Protein AF-A0A432HAZ4-F1 (afdb_monomer_lite)

Radius of gyration: 17.74 Å; chains: 1; bounding box: 42×26×63 Å

Foldseek 3Di:
DDPVVPPVVVPPFAWDWFWKWWFFQDPVRDTFIKIFTWGQDDPPDPGTDDPQDVLFDDDQWGWIQTPVRDIDIDRSVGTQKIKGPDFAPDDDPWWKWFAFDPGDTDIWAQRDDDPPVQRDPVSQLPPSGQWGWTGDPRITMTGRSVGTPDMDTDDD

Sequence (156 aa):
MNPDKDVLTLLKITKIEKKVEILLKSSNMNLEKATLFVSEYSPFHSGPETVEELLNQGPSFIPVKFSDGVFRILNKKQLIFVKELEPIEKQTDRLIQFHFDGNLPLQAAIFEPLPEHYGRTIDFLNSGRTFLPVLYGTYRIYINKNNVVKVEELSS

pLDDT: mean 83.96, std 16.44, range [35.22, 97.56]

Secondary structure (DSSP, 8-state):
--GGGSSTTTT---EEEEEEEEEESSTT--EEEEEEEEESS-SSSSSSPPHHHHHHSS-SEEEEEETTS-EEEEEGGGEEEEEEEEE-------EEEEEETTS-EEEEEESS---TTS-SHHHHHTSS-SEEEEEETTEEEEEEGGGEEEEEE---

Structure (mmCIF, N/CA/C/O backbone):
data_AF-A0A432HAZ4-F1
#
_entry.id   AF-A0A432HAZ4-F1
#
loop_
_atom_site.group_PDB
_atom_site.id
_atom_site.type_symbol
_atom_site.label_atom_id
_atom_site.label_alt_id
_atom_site.label_comp_id
_atom_site.label_asym_id
_atom_site.label_entity_id
_atom_site.label_seq_id
_atom_site.pdbx_PDB_ins_code
_atom_site.Cartn_x
_atom_site.Cartn_y
_atom_site.Cartn_z
_atom_site.occupancy
_atom_site.B_iso_or_equiv
_atom_site.auth_seq_id
_atom_site.auth_comp_id
_atom_site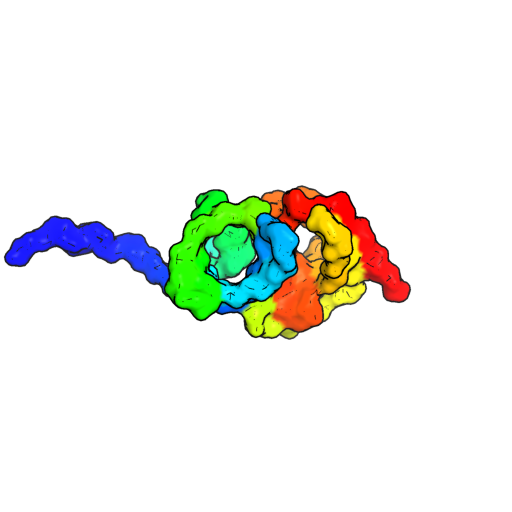.auth_asym_id
_atom_site.auth_atom_id
_atom_site.pdbx_PDB_model_num
ATOM 1 N N . MET A 1 1 ? -17.607 1.798 44.133 1.00 41.22 1 MET A N 1
ATOM 2 C CA . MET A 1 1 ? -16.527 1.628 43.137 1.00 41.22 1 MET A CA 1
ATOM 3 C C . MET A 1 1 ? -16.482 0.159 42.772 1.00 41.22 1 MET A C 1
ATOM 5 O O . MET A 1 1 ? -16.366 -0.647 43.681 1.00 41.22 1 MET A O 1
ATOM 9 N N . ASN A 1 2 ? -16.698 -0.187 41.501 1.00 36.22 2 ASN A N 1
ATOM 10 C CA . ASN A 1 2 ? -16.642 -1.574 41.040 1.00 36.22 2 ASN A CA 1
ATOM 11 C C . ASN A 1 2 ? -15.233 -1.829 40.467 1.00 36.22 2 ASN A C 1
ATOM 13 O O . ASN A 1 2 ? -14.932 -1.243 39.426 1.00 36.22 2 ASN A O 1
ATOM 17 N N . PRO A 1 3 ? -14.379 -2.623 41.138 1.00 44.81 3 PRO A N 1
ATOM 18 C CA . PRO A 1 3 ? -12.979 -2.821 40.753 1.00 44.81 3 PRO A CA 1
ATOM 19 C C . PRO A 1 3 ? -12.798 -3.609 39.441 1.00 44.81 3 PRO A C 1
ATOM 21 O O . PRO A 1 3 ? -11.706 -3.613 38.884 1.00 44.81 3 PRO A O 1
ATOM 24 N N . ASP A 1 4 ? -13.864 -4.203 38.893 1.00 44.22 4 ASP A N 1
ATOM 25 C CA . ASP A 1 4 ? -13.789 -5.030 37.679 1.00 44.22 4 ASP A CA 1
ATOM 26 C C . ASP A 1 4 ? -13.930 -4.249 36.361 1.00 44.22 4 ASP A C 1
ATOM 28 O O . ASP A 1 4 ? -13.749 -4.811 35.280 1.00 44.22 4 ASP A O 1
ATOM 32 N N . LYS A 1 5 ? -14.227 -2.942 36.406 1.00 36.56 5 LYS A N 1
ATOM 33 C CA . LYS A 1 5 ? -14.282 -2.111 35.187 1.00 36.56 5 LYS A CA 1
ATOM 34 C C . LYS A 1 5 ? -12.913 -1.618 34.705 1.00 36.56 5 LYS A C 1
ATOM 36 O O . LYS A 1 5 ? -12.821 -1.220 33.548 1.00 36.56 5 LYS A O 1
ATOM 41 N N . ASP A 1 6 ? -11.874 -1.701 35.536 1.00 41.09 6 ASP A N 1
ATOM 42 C CA . ASP A 1 6 ? -10.555 -1.123 35.240 1.00 41.09 6 ASP A CA 1
ATOM 43 C C . ASP A 1 6 ? -9.546 -2.115 34.634 1.00 41.09 6 ASP A C 1
ATOM 45 O O . ASP A 1 6 ? -8.528 -1.694 34.088 1.00 41.09 6 ASP A O 1
ATOM 49 N N . VAL A 1 7 ? -9.830 -3.424 34.635 1.00 37.88 7 VAL A N 1
ATOM 50 C CA . VAL A 1 7 ? -8.917 -4.435 34.058 1.00 37.88 7 VAL A CA 1
ATOM 51 C C . VAL A 1 7 ? -9.072 -4.556 32.533 1.00 37.88 7 VAL A C 1
ATOM 53 O O . VAL A 1 7 ? -8.109 -4.846 31.826 1.00 37.88 7 VAL A O 1
ATOM 56 N N . LEU A 1 8 ? -10.257 -4.260 31.985 1.00 35.22 8 LEU A N 1
ATOM 57 C CA . LEU A 1 8 ? -10.538 -4.370 30.542 1.00 35.22 8 LEU A CA 1
ATOM 58 C C . LEU A 1 8 ? -10.051 -3.162 29.716 1.00 35.22 8 LEU A C 1
ATOM 60 O O . LEU A 1 8 ? -10.036 -3.218 28.487 1.00 35.22 8 LEU A O 1
ATOM 64 N N . THR A 1 9 ? -9.624 -2.079 30.367 1.00 43.97 9 THR A N 1
ATOM 65 C CA . THR A 1 9 ? -9.091 -0.855 29.739 1.00 43.97 9 THR A CA 1
ATOM 66 C C . THR A 1 9 ? -7.570 -0.876 29.547 1.00 43.97 9 THR A C 1
ATOM 68 O O . THR A 1 9 ? -7.043 -0.054 28.801 1.00 43.97 9 THR A O 1
ATOM 71 N N . LEU A 1 10 ? -6.864 -1.825 30.170 1.00 37.06 10 LEU A N 1
ATOM 72 C CA . LEU A 1 10 ? -5.398 -1.849 30.295 1.00 37.06 10 LEU A CA 1
ATOM 73 C C . LEU A 1 10 ? -4.624 -2.307 29.044 1.00 37.06 10 LEU A C 1
ATOM 75 O O . LEU A 1 10 ? -3.400 -2.248 29.040 1.00 37.06 10 LEU A O 1
ATOM 79 N N . LEU A 1 11 ? -5.305 -2.718 27.970 1.00 44.16 11 LEU A N 1
ATOM 80 C CA . LEU A 1 11 ? -4.668 -3.112 26.701 1.00 44.16 11 LEU A CA 1
ATOM 81 C C . LEU A 1 11 ? -5.263 -2.399 25.481 1.00 44.16 11 LEU A C 1
ATOM 83 O O . LEU A 1 11 ? -5.155 -2.898 24.361 1.00 44.16 11 LEU A O 1
ATOM 87 N N . LYS A 1 12 ? -5.924 -1.248 25.663 1.00 55.81 12 LYS A N 1
ATOM 88 C CA . LYS A 1 12 ? -6.475 -0.474 24.544 1.00 55.81 12 LYS A CA 1
ATOM 89 C C . LYS A 1 12 ? -5.312 0.121 23.743 1.0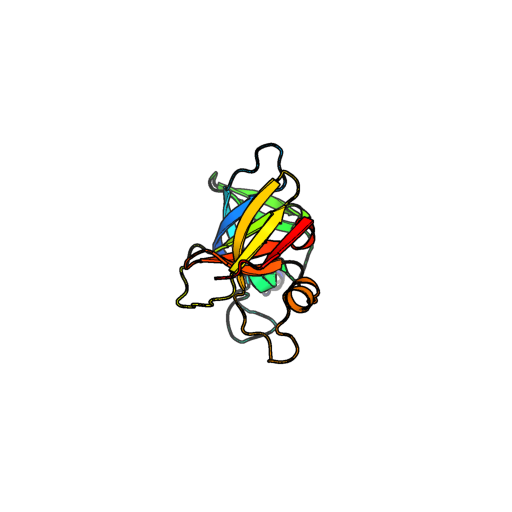0 55.81 12 LYS A C 1
ATOM 91 O O . LYS A 1 12 ? -4.901 1.243 24.002 1.00 55.81 12 LYS A O 1
ATOM 96 N N . ILE A 1 13 ? -4.757 -0.666 22.817 1.00 61.97 13 ILE A N 1
ATOM 97 C CA . ILE A 1 13 ? -3.662 -0.259 21.931 1.00 61.97 13 ILE A CA 1
ATOM 98 C C . ILE A 1 13 ? -4.112 1.018 21.231 1.00 61.97 13 ILE A C 1
ATOM 100 O O . ILE A 1 13 ? -5.042 0.991 20.417 1.00 61.97 13 ILE A O 1
ATOM 104 N N . THR A 1 14 ? -3.484 2.136 21.585 1.00 75.88 14 THR A N 1
ATOM 105 C CA . THR A 1 14 ? -3.737 3.417 20.943 1.00 75.88 14 THR A CA 1
ATOM 106 C C . THR A 1 14 ? -3.400 3.287 19.461 1.00 75.88 14 THR A C 1
ATOM 108 O O . THR A 1 14 ? -2.419 2.642 19.073 1.00 75.88 14 THR A O 1
ATOM 111 N N . LYS A 1 15 ? -4.272 3.839 18.618 1.00 85.69 15 LYS A N 1
ATOM 112 C CA . LYS A 1 15 ? -4.141 3.774 17.165 1.00 85.69 15 LYS A CA 1
ATOM 113 C C . LYS A 1 15 ? -3.790 5.145 16.615 1.00 85.69 15 LYS A C 1
ATOM 115 O O . LYS A 1 15 ? -4.419 6.134 16.981 1.00 85.69 15 LYS A O 1
ATOM 120 N N . ILE A 1 16 ? -2.836 5.174 15.693 1.00 92.50 16 ILE A N 1
ATOM 121 C CA . ILE A 1 16 ? -2.477 6.350 14.909 1.00 92.50 16 ILE A CA 1
ATOM 122 C C . ILE A 1 16 ? -3.253 6.315 13.595 1.00 92.50 16 ILE A C 1
ATOM 124 O O . ILE A 1 16 ? -3.298 5.298 12.899 1.00 92.50 16 ILE A O 1
ATOM 128 N N . GLU A 1 17 ? -3.853 7.447 13.245 1.00 94.31 17 GLU A N 1
ATOM 129 C CA . GLU A 1 17 ? -4.519 7.637 11.961 1.00 94.31 17 GLU A CA 1
ATOM 130 C C . GLU A 1 17 ? -3.497 7.921 10.852 1.00 94.31 17 GLU A C 1
ATOM 132 O O . GLU A 1 17 ? -2.732 8.884 10.918 1.00 94.31 17 GLU A O 1
ATOM 137 N N . LYS A 1 18 ? -3.514 7.106 9.795 1.00 96.19 18 LYS A N 1
ATOM 138 C CA . LYS A 1 18 ? -2.708 7.296 8.584 1.00 96.19 18 LYS A CA 1
ATOM 139 C C . LYS A 1 18 ? -3.616 7.572 7.395 1.00 96.19 18 LYS A C 1
ATOM 141 O O . LYS A 1 18 ? -4.356 6.695 6.952 1.00 96.19 18 LYS A O 1
ATOM 146 N N . LYS A 1 19 ? -3.571 8.807 6.889 1.00 96.75 19 LYS A N 1
ATOM 147 C CA . LYS A 1 19 ? -4.321 9.218 5.696 1.00 96.75 19 LYS A CA 1
ATOM 148 C C . LYS A 1 19 ? -3.644 8.664 4.446 1.00 96.75 19 LYS A C 1
ATOM 150 O O . LYS A 1 19 ? -2.444 8.851 4.258 1.00 96.75 19 LYS A O 1
ATOM 155 N N . VAL A 1 20 ? -4.429 8.015 3.600 1.00 97.56 20 VAL A N 1
ATOM 156 C CA . VAL A 1 20 ? -3.975 7.324 2.393 1.00 97.56 20 VAL A CA 1
ATOM 157 C C . VAL A 1 20 ? -4.972 7.512 1.251 1.00 97.56 20 VAL A C 1
ATOM 159 O O . VAL A 1 20 ? -6.134 7.872 1.453 1.00 97.56 20 VAL A O 1
ATOM 162 N N . GLU A 1 21 ? -4.516 7.219 0.044 1.00 97.06 21 GLU A N 1
ATOM 163 C CA . GLU A 1 21 ? -5.367 6.942 -1.111 1.00 97.06 21 GLU A CA 1
ATOM 164 C C . GLU A 1 21 ? -5.344 5.435 -1.384 1.00 97.06 21 GLU A C 1
ATOM 166 O O . GLU A 1 21 ? -4.277 4.825 -1.396 1.00 97.06 21 GLU A O 1
ATOM 171 N N . ILE A 1 22 ? -6.503 4.813 -1.585 1.00 95.56 22 ILE A N 1
ATOM 172 C CA . ILE A 1 22 ? -6.613 3.377 -1.867 1.00 95.56 22 ILE A CA 1
ATOM 173 C C . ILE A 1 22 ? -7.322 3.144 -3.192 1.00 95.56 22 ILE A C 1
ATOM 175 O O . ILE A 1 22 ? -8.299 3.820 -3.507 1.00 95.56 22 ILE A O 1
ATOM 179 N N . LEU A 1 23 ? -6.847 2.163 -3.954 1.00 93.75 23 LEU A N 1
ATOM 180 C CA . LEU A 1 23 ? -7.548 1.661 -5.129 1.00 93.75 23 LEU A CA 1
ATOM 181 C C . LEU A 1 23 ? -8.102 0.273 -4.817 1.00 93.75 23 LEU A C 1
ATOM 183 O O . LEU A 1 23 ? -7.351 -0.630 -4.437 1.00 93.75 23 LEU A O 1
ATOM 187 N N . LEU A 1 24 ? -9.412 0.104 -4.984 1.00 92.00 24 LEU A N 1
ATOM 188 C CA . LEU A 1 24 ? -10.107 -1.159 -4.754 1.00 92.00 24 LEU A CA 1
ATOM 189 C C . LEU A 1 24 ? -10.367 -1.910 -6.059 1.00 92.00 24 LEU A C 1
ATOM 191 O O . LEU A 1 24 ? -10.596 -1.312 -7.109 1.00 92.00 24 LEU A O 1
ATOM 195 N N . LYS A 1 25 ? -10.406 -3.241 -5.966 1.00 88.62 25 LYS A N 1
ATOM 196 C CA . LYS A 1 25 ? -10.958 -4.117 -6.997 1.00 88.62 25 LYS A CA 1
ATOM 197 C C . LYS A 1 25 ? -12.484 -3.973 -6.990 1.00 88.62 25 LYS A C 1
ATOM 199 O O . LYS A 1 25 ? -13.200 -4.739 -6.352 1.00 88.62 25 LYS A O 1
ATOM 204 N N . SER A 1 26 ? -12.975 -2.940 -7.661 1.00 81.75 26 SER A N 1
ATOM 205 C CA . SER A 1 26 ? -14.395 -2.645 -7.862 1.00 81.75 26 SER A CA 1
ATOM 206 C C . SER A 1 26 ? -14.684 -2.452 -9.350 1.00 81.75 26 SER A C 1
ATOM 208 O O . SER A 1 26 ? -13.774 -2.284 -10.159 1.00 81.75 26 SER A O 1
ATOM 210 N N . SER A 1 27 ? -15.963 -2.426 -9.723 1.00 62.97 27 SER A N 1
ATOM 211 C CA . SER A 1 27 ? -16.386 -2.204 -11.111 1.00 62.97 27 SER A CA 1
ATOM 212 C C . SER A 1 27 ? -15.997 -0.833 -11.677 1.00 62.97 27 SER A C 1
ATOM 214 O O . SER A 1 27 ? -15.994 -0.669 -12.891 1.00 62.97 27 SER A O 1
ATOM 216 N N . ASN A 1 28 ? -15.706 0.154 -10.822 1.00 74.12 28 ASN A N 1
ATOM 217 C CA . ASN A 1 28 ? -15.391 1.524 -11.230 1.00 74.12 28 ASN A CA 1
ATOM 218 C C . ASN A 1 28 ? -13.915 1.912 -11.054 1.00 74.12 28 ASN A C 1
ATOM 220 O O . ASN A 1 28 ? -13.554 2.989 -11.512 1.00 74.12 28 ASN A O 1
ATOM 224 N N . MET A 1 29 ? -13.085 1.074 -10.413 1.00 77.50 29 MET A N 1
ATOM 225 C CA . MET A 1 29 ? -11.644 1.305 -10.208 1.00 77.50 29 MET A CA 1
ATOM 226 C C . MET A 1 29 ? -11.290 2.750 -9.812 1.00 77.50 29 MET A C 1
ATOM 228 O O . MET A 1 29 ? -10.358 3.357 -10.342 1.00 77.50 29 MET A O 1
ATOM 232 N N . ASN A 1 30 ? -12.044 3.313 -8.869 1.00 84.44 30 ASN A N 1
ATOM 233 C CA . ASN A 1 30 ? -11.824 4.678 -8.411 1.00 84.44 30 ASN A CA 1
ATOM 234 C C . ASN A 1 30 ? -10.818 4.733 -7.262 1.00 84.44 30 ASN A C 1
ATOM 236 O O . ASN A 1 30 ? -10.810 3.879 -6.374 1.00 84.44 30 ASN A O 1
ATOM 240 N N . LEU A 1 31 ? -9.998 5.785 -7.267 1.00 90.75 31 LEU A N 1
ATOM 241 C CA . LEU A 1 31 ? -9.122 6.110 -6.151 1.00 90.75 31 LEU A CA 1
ATOM 242 C C . LEU A 1 31 ? -9.945 6.751 -5.029 1.00 90.75 31 LEU A C 1
ATOM 244 O O . LEU A 1 31 ? -10.576 7.790 -5.226 1.00 90.75 31 LEU A O 1
ATOM 248 N N . GLU A 1 32 ? -9.924 6.146 -3.847 1.00 93.56 32 GLU A N 1
ATOM 249 C CA . GLU A 1 32 ? -10.682 6.604 -2.685 1.00 93.56 32 GLU A CA 1
ATOM 250 C C . GLU A 1 32 ? -9.746 7.132 -1.596 1.00 93.56 32 GLU A C 1
ATOM 252 O O . GLU A 1 32 ? -8.733 6.516 -1.263 1.00 93.56 32 GLU A O 1
ATOM 257 N N . LYS A 1 33 ? -10.099 8.273 -0.997 1.00 96.38 33 LYS A N 1
ATOM 258 C CA . LYS A 1 33 ? -9.405 8.784 0.190 1.00 96.38 33 LYS A CA 1
ATOM 259 C C . LYS A 1 33 ? -9.874 8.018 1.420 1.00 96.38 33 LYS A C 1
ATOM 261 O O . LYS A 1 33 ? -11.078 7.888 1.654 1.00 96.38 33 LYS A O 1
ATOM 266 N N . ALA A 1 34 ? -8.922 7.569 2.225 1.00 96.50 34 ALA A N 1
ATOM 267 C CA . ALA A 1 34 ? -9.192 6.760 3.399 1.00 96.50 34 ALA A CA 1
ATOM 268 C C . ALA A 1 34 ? -8.213 7.052 4.543 1.00 96.50 34 ALA A C 1
ATOM 270 O O . ALA A 1 34 ? -7.133 7.609 4.351 1.00 96.50 34 ALA A O 1
ATOM 271 N N . THR A 1 35 ? -8.595 6.631 5.743 1.00 97.12 35 THR A N 1
ATOM 272 C CA . THR A 1 35 ? -7.741 6.601 6.926 1.00 97.12 35 THR A CA 1
ATOM 273 C C . THR A 1 35 ? -7.588 5.158 7.393 1.00 97.12 35 THR A C 1
ATOM 275 O O . THR A 1 35 ? -8.582 4.468 7.648 1.00 97.12 35 THR A O 1
ATOM 278 N N . LEU A 1 36 ? -6.335 4.718 7.506 1.00 96.12 36 LEU A N 1
ATOM 279 C CA . LEU A 1 36 ? -5.931 3.465 8.138 1.00 96.12 36 LEU A CA 1
ATOM 280 C C . LEU A 1 36 ? -5.555 3.713 9.602 1.00 96.12 36 LEU A C 1
ATOM 282 O O . LEU A 1 36 ? -5.172 4.821 9.973 1.00 96.12 36 LEU A O 1
ATOM 286 N N . PHE A 1 37 ? -5.646 2.669 10.422 1.00 93.94 37 PHE A N 1
ATOM 287 C CA . PHE A 1 37 ? -5.398 2.738 11.861 1.00 93.94 37 PHE A CA 1
ATOM 288 C C . PHE A 1 37 ? -4.248 1.805 12.234 1.00 93.94 37 PHE A C 1
ATOM 290 O O . PHE A 1 37 ? -4.447 0.596 12.381 1.00 93.94 37 PHE A O 1
ATOM 297 N N . VAL A 1 38 ? -3.055 2.371 12.395 1.00 92.94 38 VAL A N 1
ATOM 298 C CA . VAL A 1 38 ? -1.842 1.626 12.766 1.00 92.94 38 VAL A CA 1
ATOM 299 C C . VAL A 1 38 ? -1.617 1.680 14.277 1.00 92.94 38 VAL A C 1
ATOM 301 O O . VAL A 1 38 ? -2.091 2.591 14.949 1.00 92.94 38 VAL A O 1
ATOM 304 N N . SER A 1 39 ? -0.958 0.678 14.845 1.00 90.50 39 SER A N 1
ATOM 305 C CA . SER A 1 39 ? -0.523 0.659 16.248 1.00 90.50 39 SER A CA 1
ATOM 306 C C . SER A 1 39 ? 0.517 1.751 16.541 1.00 90.50 39 SER A C 1
ATOM 308 O O . SER A 1 39 ? 1.388 2.013 15.716 1.00 90.50 39 SER A O 1
ATOM 310 N N . GLU A 1 40 ? 0.494 2.346 17.739 1.00 89.25 40 GLU A N 1
ATOM 311 C CA . GLU A 1 40 ? 1.596 3.202 18.230 1.00 89.25 40 GLU A CA 1
ATOM 312 C C . GLU A 1 40 ? 2.916 2.448 18.442 1.00 89.25 40 GLU A C 1
ATOM 314 O O . GLU A 1 40 ? 3.973 3.069 18.557 1.00 89.25 40 GLU A O 1
ATOM 319 N N . TYR A 1 41 ? 2.859 1.117 18.452 1.00 87.69 41 TYR A N 1
ATOM 320 C CA . TYR A 1 41 ? 4.006 0.244 18.653 1.00 87.69 41 TYR A CA 1
ATOM 321 C C . TYR A 1 41 ? 4.059 -0.820 17.556 1.00 87.69 41 TYR A C 1
ATOM 323 O O . TYR A 1 41 ? 3.111 -1.601 17.410 1.00 87.69 41 TYR A O 1
ATOM 331 N N . SER A 1 42 ? 5.164 -0.847 16.811 1.00 86.81 42 SER A N 1
ATOM 332 C CA . SER A 1 42 ? 5.541 -1.943 15.920 1.00 86.81 42 SER A CA 1
ATOM 333 C C . SER A 1 42 ? 6.144 -3.097 16.733 1.00 86.81 42 SER A C 1
ATOM 335 O O . SER A 1 42 ? 6.898 -2.858 17.680 1.00 86.81 42 SER A O 1
ATOM 337 N N . PRO A 1 43 ? 5.864 -4.362 16.376 1.00 85.19 43 PRO A N 1
ATOM 338 C CA . PRO A 1 43 ? 6.564 -5.505 16.948 1.00 85.19 43 PRO A CA 1
ATOM 339 C C . PRO A 1 43 ? 7.942 -5.773 16.309 1.00 85.19 43 PRO A C 1
ATOM 341 O O . PRO A 1 43 ? 8.657 -6.647 16.797 1.00 85.19 43 PRO A O 1
ATOM 344 N N . PHE A 1 44 ? 8.334 -5.056 15.246 1.00 85.94 44 PHE A N 1
ATOM 345 C CA . PHE A 1 44 ? 9.590 -5.292 14.507 1.00 85.94 44 PHE A CA 1
ATOM 346 C C . PHE A 1 44 ? 10.641 -4.211 14.702 1.00 85.94 44 PHE A C 1
ATOM 348 O O . PHE A 1 44 ? 11.825 -4.454 14.466 1.00 85.94 44 PHE A O 1
ATOM 355 N N . HIS A 1 45 ? 10.229 -3.016 15.106 1.00 86.94 45 HIS A N 1
ATOM 356 C CA . HIS A 1 45 ? 11.134 -1.899 15.292 1.00 86.94 45 HIS A CA 1
ATOM 357 C C . HIS A 1 45 ? 10.623 -0.950 16.372 1.00 86.94 45 HIS A C 1
ATOM 359 O O . HIS A 1 45 ? 9.465 -0.986 16.781 1.00 86.94 45 HIS A O 1
ATOM 365 N N . SER A 1 46 ? 11.498 -0.059 16.827 1.00 83.94 46 SER A N 1
ATOM 366 C CA . SER A 1 46 ? 11.098 1.025 17.718 1.00 83.94 46 SER A CA 1
ATOM 367 C C . SER A 1 46 ? 10.175 2.001 16.984 1.00 83.94 46 SER A C 1
ATOM 369 O O . SER A 1 46 ? 10.464 2.404 15.855 1.00 83.94 46 SER A O 1
ATOM 371 N N . GLY A 1 47 ? 9.090 2.412 17.637 1.00 89.12 47 GLY A N 1
ATOM 372 C CA . GLY A 1 47 ? 8.131 3.387 17.110 1.00 89.12 47 GLY A CA 1
ATOM 373 C C . GLY A 1 47 ? 6.848 2.766 16.543 1.00 89.12 47 GLY A C 1
ATOM 374 O O . GLY A 1 47 ? 6.591 1.583 16.771 1.00 89.12 47 GLY A O 1
ATOM 375 N N . PRO A 1 48 ? 6.025 3.567 15.840 1.00 89.81 48 PRO A N 1
ATOM 376 C CA . PRO A 1 48 ? 4.714 3.138 15.363 1.00 89.81 48 PRO A CA 1
ATOM 377 C C . PRO A 1 48 ? 4.754 2.069 14.281 1.00 89.81 48 PRO A C 1
ATOM 379 O O . PRO A 1 48 ? 5.640 2.082 13.433 1.00 89.81 48 PRO A O 1
ATOM 382 N N . GLU A 1 49 ? 3.733 1.213 14.262 1.00 93.88 49 GLU A N 1
ATOM 383 C CA . GLU A 1 49 ? 3.467 0.305 13.145 1.00 93.88 49 GLU A CA 1
ATOM 384 C C . GLU A 1 49 ? 3.344 1.104 11.841 1.00 93.88 49 GLU A C 1
ATOM 386 O O . GLU A 1 49 ? 2.709 2.164 11.777 1.00 93.88 49 GLU A O 1
ATOM 391 N N . THR A 1 50 ? 3.972 0.601 10.782 1.00 94.25 50 THR A N 1
ATOM 392 C CA . THR A 1 50 ? 3.920 1.240 9.463 1.00 94.25 50 THR A CA 1
ATOM 393 C C . THR A 1 50 ? 2.706 0.769 8.662 1.00 94.25 50 THR A C 1
ATOM 395 O O . THR A 1 50 ? 2.114 -0.278 8.932 1.00 94.25 50 THR A O 1
ATOM 398 N N . VAL A 1 51 ? 2.337 1.514 7.614 1.00 95.62 51 VAL A N 1
ATOM 399 C CA .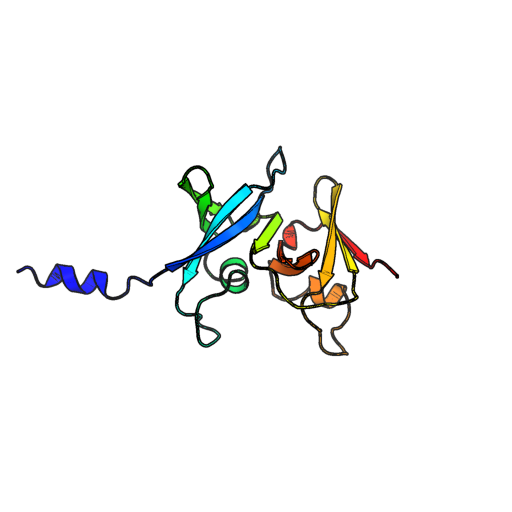 VAL A 1 51 ? 1.309 1.053 6.663 1.00 95.62 51 VAL A CA 1
ATOM 400 C C . VAL A 1 51 ? 1.742 -0.260 5.998 1.00 95.62 51 VAL A C 1
ATOM 402 O O . VAL A 1 51 ? 0.913 -1.144 5.796 1.00 95.62 51 VAL A O 1
ATOM 405 N N . GLU A 1 52 ? 3.038 -0.431 5.719 1.00 95.25 52 GLU A N 1
ATOM 406 C CA . GLU A 1 52 ? 3.579 -1.678 5.171 1.00 95.25 52 GLU A CA 1
ATOM 407 C C . GLU A 1 52 ? 3.324 -2.882 6.081 1.00 95.25 52 GLU A C 1
ATOM 409 O O . GLU A 1 52 ? 2.902 -3.935 5.598 1.00 95.25 52 GLU A O 1
ATOM 414 N N . GLU A 1 53 ? 3.560 -2.725 7.385 1.00 94.94 53 GLU A N 1
ATOM 415 C CA . GLU A 1 53 ? 3.328 -3.770 8.384 1.00 94.94 53 GLU A CA 1
ATOM 416 C C . GLU A 1 53 ? 1.847 -4.132 8.470 1.00 94.94 53 GLU A C 1
ATOM 418 O O . GLU A 1 53 ? 1.498 -5.304 8.315 1.00 94.94 53 GLU A O 1
ATOM 423 N N . LEU A 1 54 ? 0.967 -3.132 8.596 1.00 95.38 54 LEU A N 1
ATOM 424 C CA . LEU A 1 54 ? -0.484 -3.337 8.626 1.00 95.38 54 LEU A CA 1
ATOM 425 C C . LEU A 1 54 ? -0.977 -4.125 7.395 1.00 95.38 54 LEU A C 1
ATOM 427 O O . LEU A 1 54 ? -1.852 -4.998 7.481 1.00 95.38 54 LEU A O 1
ATOM 431 N N . LEU A 1 55 ? -0.421 -3.821 6.221 1.00 96.81 55 LEU A N 1
ATOM 432 C CA . LEU A 1 55 ? -0.810 -4.454 4.965 1.00 96.81 55 LEU A CA 1
ATOM 433 C C . LEU A 1 55 ? -0.243 -5.868 4.814 1.00 96.81 55 LEU A C 1
ATOM 435 O O . LEU A 1 55 ? -0.971 -6.775 4.398 1.00 96.81 55 LEU A O 1
ATOM 439 N N . ASN A 1 56 ? 1.014 -6.092 5.187 1.00 96.44 56 ASN A N 1
ATOM 440 C CA . ASN A 1 56 ? 1.684 -7.380 5.008 1.00 96.44 56 ASN A CA 1
ATOM 441 C C . ASN A 1 56 ? 1.469 -8.372 6.154 1.00 96.44 56 ASN A C 1
ATOM 443 O O . ASN A 1 56 ? 1.738 -9.557 5.972 1.00 96.44 56 ASN A O 1
ATOM 447 N N . GLN A 1 57 ? 0.960 -7.923 7.301 1.00 92.56 57 GLN A N 1
ATOM 448 C CA . GLN A 1 57 ? 0.843 -8.747 8.502 1.00 92.56 57 GLN A CA 1
ATOM 449 C C . GLN A 1 57 ? -0.543 -8.693 9.146 1.00 92.56 57 GLN A C 1
ATOM 451 O O . GLN A 1 57 ? -1.451 -8.016 8.666 1.00 92.56 57 GLN A O 1
ATOM 456 N N . GLY A 1 58 ? -0.732 -9.449 10.228 1.00 88.12 58 GLY A N 1
ATOM 457 C CA . GLY A 1 58 ? -1.976 -9.441 10.989 1.00 88.12 58 GLY A CA 1
ATOM 458 C C . GLY A 1 58 ? -3.187 -9.986 10.208 1.00 88.12 58 GLY A C 1
ATOM 459 O O . GLY A 1 58 ? -3.035 -10.792 9.285 1.00 88.12 58 GLY A O 1
ATOM 460 N N . PRO A 1 59 ? -4.417 -9.597 10.593 1.00 91.56 59 PRO A N 1
ATOM 461 C CA . PRO A 1 59 ? -5.643 -10.169 10.043 1.00 91.56 59 PRO A CA 1
ATOM 462 C C . PRO A 1 59 ? -5.861 -9.790 8.574 1.00 91.56 59 PRO A C 1
ATOM 464 O O . PRO A 1 59 ? -5.451 -8.731 8.111 1.00 91.56 59 PRO A O 1
ATOM 467 N N . SER A 1 60 ? -6.582 -10.638 7.832 1.00 94.75 60 SER A N 1
ATOM 468 C CA . SER A 1 60 ? -6.941 -10.374 6.424 1.00 94.75 60 SER A CA 1
ATOM 469 C C . SER A 1 60 ? -7.926 -9.214 6.244 1.00 94.75 60 SER A C 1
ATOM 471 O O . SER A 1 60 ? -8.044 -8.682 5.142 1.00 94.75 60 SER A O 1
ATOM 473 N N . PHE A 1 61 ? -8.639 -8.839 7.305 1.00 96.12 61 PHE A N 1
ATOM 474 C CA . PHE A 1 61 ? -9.621 -7.765 7.310 1.00 96.12 61 PHE A CA 1
ATOM 475 C C . PHE A 1 61 ? -9.158 -6.637 8.228 1.00 96.12 61 PHE A C 1
ATOM 477 O O . PHE A 1 61 ? -8.735 -6.902 9.353 1.00 96.12 61 PHE A O 1
ATOM 484 N N . ILE A 1 62 ? -9.263 -5.394 7.758 1.00 94.75 62 ILE A N 1
ATOM 485 C CA . ILE A 1 62 ? -8.848 -4.197 8.495 1.00 94.75 62 ILE A CA 1
ATOM 486 C C . ILE A 1 62 ? -9.973 -3.152 8.524 1.00 94.75 62 ILE A C 1
ATOM 488 O O . ILE A 1 62 ? -10.706 -3.020 7.540 1.00 94.75 62 ILE A O 1
ATOM 492 N N . PRO A 1 63 ? -10.140 -2.405 9.628 1.00 95.19 63 PRO A N 1
ATOM 493 C CA . PRO A 1 63 ? -11.036 -1.260 9.655 1.00 95.19 63 PRO A CA 1
ATOM 494 C C . PRO A 1 63 ? -10.437 -0.101 8.853 1.00 95.19 63 PRO A C 1
ATOM 496 O O . PRO A 1 63 ? -9.264 0.238 9.004 1.00 9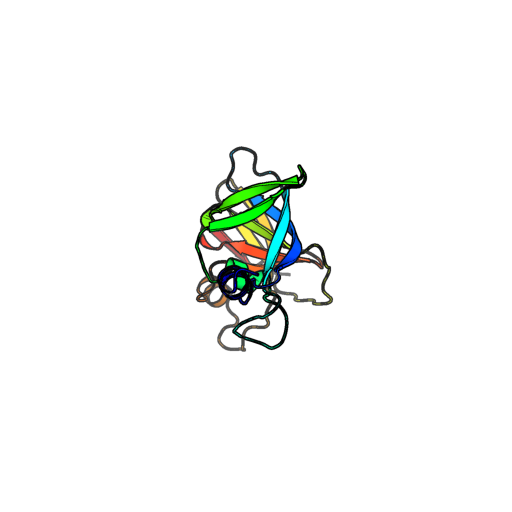5.19 63 PRO A O 1
ATOM 499 N N . VAL A 1 64 ? -11.263 0.523 8.020 1.00 95.00 64 VAL A N 1
ATOM 500 C CA . VAL A 1 64 ? -10.903 1.675 7.192 1.00 95.00 64 VAL A CA 1
ATOM 501 C C . VAL A 1 64 ? -11.988 2.730 7.340 1.00 95.00 64 VAL A C 1
ATOM 503 O O . VAL A 1 64 ? -13.175 2.412 7.251 1.00 95.00 64 VAL A O 1
ATOM 506 N N . LYS A 1 65 ? -11.595 3.984 7.558 1.00 95.75 65 LYS A N 1
ATOM 507 C CA . LYS A 1 65 ? -12.520 5.122 7.565 1.00 95.75 65 LYS A CA 1
ATOM 508 C C . LYS A 1 65 ? -12.423 5.837 6.224 1.00 95.75 65 LYS A C 1
ATOM 510 O O . LYS A 1 65 ? -11.359 6.347 5.886 1.00 95.75 65 LYS A O 1
ATOM 515 N N . PHE A 1 66 ? -13.506 5.848 5.458 1.00 93.06 66 PHE A N 1
ATOM 516 C CA . PHE A 1 66 ? -13.553 6.525 4.161 1.00 93.06 66 PHE A CA 1
ATOM 517 C C . PHE A 1 66 ? -13.799 8.030 4.335 1.00 93.06 66 PHE A C 1
ATOM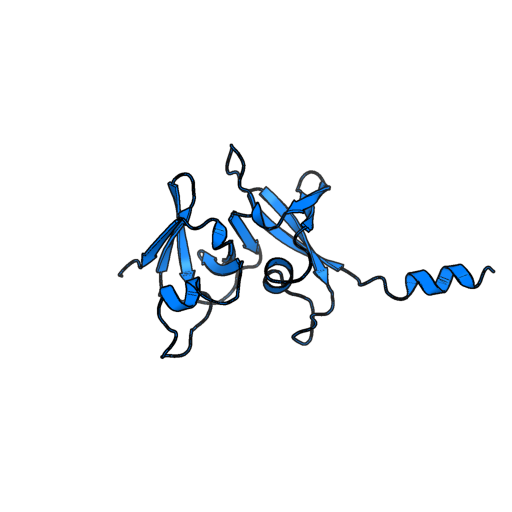 519 O O . PHE A 1 66 ? -14.093 8.508 5.434 1.00 93.06 66 PHE A O 1
ATOM 526 N N . SER A 1 67 ? -13.667 8.803 3.254 1.00 91.12 67 SER A N 1
ATOM 527 C CA . SER A 1 67 ? -13.875 10.259 3.274 1.00 91.12 67 SER A CA 1
ATOM 528 C C . SER A 1 67 ? -15.295 10.692 3.657 1.00 91.12 67 SER A C 1
ATOM 530 O O . SER A 1 67 ? -15.485 11.834 4.061 1.00 91.12 67 SER A O 1
ATOM 532 N N . ASP A 1 68 ? -16.278 9.794 3.555 1.00 91.06 68 ASP A N 1
ATOM 533 C CA . ASP A 1 68 ? -17.644 9.992 4.063 1.00 91.06 68 ASP A CA 1
ATOM 534 C C . ASP A 1 68 ? -17.737 9.899 5.602 1.00 91.06 68 ASP A C 1
ATOM 536 O O . ASP A 1 68 ? -18.800 10.110 6.180 1.00 91.06 68 ASP A O 1
ATOM 540 N N . GLY A 1 69 ? -16.626 9.588 6.277 1.00 87.31 69 GLY A N 1
ATOM 541 C CA . GLY A 1 69 ? -16.537 9.427 7.724 1.00 87.31 69 GLY A CA 1
ATOM 542 C C . GLY A 1 69 ? -16.981 8.054 8.229 1.00 87.31 69 GLY A C 1
ATOM 543 O O . GLY A 1 69 ? -16.868 7.799 9.431 1.00 87.31 69 GLY A O 1
ATOM 544 N N . VAL A 1 70 ? -17.443 7.165 7.344 1.00 89.75 70 VAL A N 1
ATOM 545 C CA . VAL A 1 70 ? -17.976 5.850 7.698 1.00 89.75 70 VAL A CA 1
ATOM 546 C C . VAL A 1 70 ? -16.845 4.833 7.813 1.00 89.75 70 VAL A C 1
ATOM 548 O O . VAL A 1 70 ? -15.968 4.722 6.952 1.00 89.75 70 VAL A O 1
ATOM 551 N N . PHE A 1 71 ? -16.893 4.048 8.889 1.00 92.12 71 PHE A N 1
ATOM 552 C CA . PHE A 1 71 ? -16.021 2.897 9.071 1.00 92.12 71 PHE A CA 1
ATOM 553 C C . PHE A 1 71 ? -16.551 1.702 8.289 1.00 92.12 71 PHE A C 1
ATOM 555 O O . PHE A 1 71 ? -17.718 1.329 8.411 1.00 92.12 71 PHE A O 1
ATOM 562 N N . ARG A 1 72 ? -15.672 1.061 7.525 1.00 92.56 72 ARG A N 1
ATOM 563 C CA . ARG A 1 72 ? -15.956 -0.197 6.835 1.00 92.56 72 ARG A CA 1
ATOM 564 C C . ARG A 1 72 ? -14.841 -1.190 7.128 1.00 92.56 72 ARG A C 1
ATOM 566 O O . ARG A 1 72 ? -13.689 -0.807 7.322 1.00 92.56 72 ARG A O 1
ATOM 573 N N . ILE A 1 73 ? -15.188 -2.471 7.164 1.00 94.44 73 ILE A N 1
ATOM 574 C CA . ILE A 1 73 ? -14.214 -3.552 7.313 1.00 94.44 73 ILE A CA 1
ATOM 575 C C . ILE A 1 73 ? -13.825 -4.029 5.919 1.00 94.44 73 ILE A C 1
ATOM 577 O O . ILE A 1 73 ? -14.658 -4.545 5.176 1.00 94.44 73 ILE A O 1
ATOM 581 N N . LEU A 1 74 ? -12.561 -3.837 5.562 1.00 94.06 74 LEU A N 1
ATOM 582 C CA . LEU A 1 74 ? -12.045 -4.127 4.235 1.00 94.06 74 LEU A CA 1
ATOM 583 C C . LEU A 1 74 ? -11.186 -5.389 4.251 1.00 94.06 74 LEU A C 1
ATOM 585 O O . LEU A 1 74 ? -10.258 -5.505 5.048 1.00 94.06 74 LEU A O 1
ATOM 589 N N . ASN A 1 75 ? -11.452 -6.316 3.331 1.00 95.81 75 ASN A N 1
ATOM 590 C CA . ASN A 1 75 ? -10.536 -7.420 3.061 1.00 95.81 75 ASN A CA 1
ATOM 591 C C . ASN A 1 75 ? -9.336 -6.899 2.262 1.00 95.81 75 ASN A C 1
ATOM 593 O O . ASN A 1 75 ? -9.511 -6.411 1.144 1.00 95.81 75 ASN A O 1
ATOM 597 N N . LYS A 1 76 ? -8.119 -7.068 2.784 1.00 96.50 76 LYS A N 1
ATOM 598 C CA . LYS A 1 76 ? -6.887 -6.605 2.131 1.00 96.50 76 LYS A CA 1
ATOM 599 C C . LYS A 1 76 ? -6.705 -7.162 0.717 1.00 96.50 76 LYS A C 1
ATOM 601 O O . LYS A 1 76 ? -6.135 -6.484 -0.127 1.00 96.50 76 LYS A O 1
ATOM 606 N N . LYS A 1 77 ? -7.245 -8.346 0.404 1.00 95.19 77 LYS A N 1
ATOM 607 C CA . LYS A 1 77 ? -7.192 -8.916 -0.956 1.00 95.19 77 LYS A CA 1
ATOM 608 C C . LYS A 1 77 ? -7.902 -8.054 -2.009 1.00 95.19 77 LYS A C 1
ATOM 610 O O . LYS A 1 77 ? -7.563 -8.161 -3.181 1.00 95.19 77 LYS A O 1
ATOM 615 N N . GLN A 1 78 ? -8.850 -7.208 -1.598 1.00 93.88 78 GLN A N 1
ATOM 616 C CA . GLN A 1 78 ? -9.579 -6.298 -2.487 1.00 93.88 78 GLN A CA 1
ATOM 617 C C . GLN A 1 78 ? -8.818 -4.995 -2.767 1.00 93.88 78 GLN A C 1
ATOM 619 O O . GLN A 1 78 ? -9.239 -4.230 -3.627 1.00 93.88 78 GLN A O 1
ATOM 624 N N . LEU A 1 79 ? -7.710 -4.722 -2.072 1.00 94.50 79 LEU A N 1
ATOM 625 C CA . LEU A 1 79 ? -6.847 -3.581 -2.377 1.00 94.50 79 LEU A CA 1
ATOM 626 C C . LEU A 1 79 ? -5.967 -3.917 -3.582 1.00 94.50 79 LEU A C 1
ATOM 628 O O . LEU A 1 79 ? -5.234 -4.907 -3.546 1.00 94.50 79 LEU A O 1
ATOM 632 N N . ILE A 1 80 ? -6.007 -3.077 -4.613 1.00 94.75 80 ILE A N 1
ATOM 633 C CA . ILE A 1 80 ? -5.038 -3.083 -5.715 1.00 94.75 80 ILE A CA 1
ATOM 634 C C . ILE A 1 80 ? -3.764 -2.376 -5.249 1.00 94.75 80 ILE A C 1
ATOM 636 O O . ILE A 1 80 ? -2.679 -2.954 -5.322 1.00 94.75 80 ILE A O 1
ATOM 640 N N . PHE A 1 81 ? -3.898 -1.169 -4.695 1.00 95.19 81 PHE A N 1
ATOM 641 C CA . PHE A 1 81 ? -2.794 -0.481 -4.034 1.00 95.19 81 PHE A CA 1
ATOM 642 C C . PHE A 1 81 ? -3.253 0.447 -2.904 1.00 95.19 81 PHE A C 1
ATOM 644 O O . PHE A 1 81 ? -4.422 0.831 -2.824 1.00 95.19 81 PHE A O 1
ATOM 651 N N . VAL A 1 82 ? -2.296 0.829 -2.057 1.00 97.12 82 VAL A N 1
ATOM 652 C CA . VAL A 1 82 ? -2.418 1.887 -1.044 1.00 97.12 82 VAL A CA 1
ATOM 653 C C . VAL A 1 82 ? -1.290 2.892 -1.247 1.00 97.12 82 VAL A C 1
ATOM 655 O O . VAL A 1 82 ? -0.135 2.494 -1.312 1.00 97.12 82 VAL A O 1
ATOM 658 N N . LYS A 1 83 ? -1.604 4.180 -1.337 1.00 96.88 83 LYS A N 1
ATOM 659 C CA . LYS A 1 83 ? -0.654 5.282 -1.501 1.00 96.88 83 LYS A CA 1
ATOM 660 C C . LYS A 1 83 ? -0.628 6.139 -0.240 1.00 96.88 83 LYS A C 1
ATOM 662 O O . LYS A 1 83 ? -1.665 6.648 0.187 1.00 96.88 83 LYS A O 1
ATOM 667 N N . GLU A 1 84 ? 0.553 6.322 0.338 1.00 96.00 84 GLU A N 1
ATOM 668 C CA . GLU A 1 84 ? 0.753 7.286 1.421 1.00 96.00 84 GLU A CA 1
ATOM 669 C C . GLU A 1 84 ? 0.703 8.718 0.870 1.00 96.00 84 GLU A C 1
ATOM 671 O O . GLU A 1 84 ? 1.120 8.984 -0.258 1.00 96.00 84 GLU A O 1
ATOM 676 N N . LEU A 1 85 ? 0.167 9.647 1.665 1.00 94.56 85 LEU A N 1
ATOM 677 C CA . LEU A 1 85 ? 0.051 11.058 1.274 1.00 94.56 85 LEU A CA 1
ATOM 678 C C . LEU A 1 85 ? 1.262 11.905 1.677 1.00 94.56 85 LEU A C 1
ATOM 680 O O . LEU A 1 85 ? 1.371 13.054 1.253 1.00 94.56 85 LEU A O 1
ATOM 684 N N . GLU A 1 86 ? 2.155 11.353 2.494 1.00 91.94 86 GLU A N 1
ATOM 685 C CA . GLU A 1 86 ? 3.413 11.993 2.864 1.00 91.94 86 GLU A CA 1
ATOM 686 C C . GLU A 1 86 ? 4.451 11.704 1.766 1.00 91.94 86 GLU A C 1
ATOM 688 O O . GLU A 1 86 ? 4.717 10.533 1.473 1.00 91.94 86 GLU A O 1
ATOM 693 N N . PRO A 1 87 ? 5.012 12.738 1.110 1.00 90.69 87 PRO A N 1
ATOM 694 C CA . PRO A 1 87 ? 6.082 12.538 0.148 1.00 90.69 87 PRO A CA 1
ATOM 695 C C . PRO A 1 87 ? 7.354 12.082 0.868 1.00 90.69 87 PRO A C 1
ATOM 697 O O . PRO A 1 87 ? 7.589 12.413 2.029 1.00 90.69 87 PRO A O 1
ATOM 700 N N . ILE A 1 88 ? 8.195 11.347 0.155 1.00 87.19 88 ILE A N 1
ATOM 701 C CA . ILE A 1 88 ? 9.462 10.831 0.652 1.00 87.19 88 ILE A CA 1
ATOM 702 C C . ILE A 1 88 ? 10.611 11.241 -0.265 1.00 87.19 88 ILE A C 1
ATOM 704 O O . ILE A 1 88 ? 10.516 11.188 -1.492 1.00 87.19 88 ILE A O 1
ATOM 708 N N . GLU A 1 89 ? 11.724 11.630 0.349 1.00 78.69 89 GLU A N 1
ATOM 709 C CA . GLU A 1 89 ? 12.963 11.983 -0.343 1.00 78.69 89 GLU A CA 1
ATOM 710 C C . GLU A 1 89 ? 13.747 10.709 -0.669 1.00 78.69 89 GLU A C 1
ATOM 712 O O . GLU A 1 89 ? 14.702 10.334 0.009 1.00 78.69 89 GLU A O 1
ATOM 717 N N . LYS A 1 90 ? 13.298 9.981 -1.692 1.00 72.69 90 LYS A N 1
ATOM 718 C CA . LYS A 1 90 ? 14.034 8.838 -2.231 1.00 72.69 90 LYS A CA 1
ATOM 719 C C . LYS A 1 90 ? 13.911 8.814 -3.744 1.00 72.69 90 LYS A C 1
ATOM 721 O O . LYS A 1 90 ? 12.819 8.975 -4.279 1.00 72.69 90 LYS A O 1
ATOM 726 N N . GLN A 1 91 ? 15.034 8.602 -4.417 1.00 66.88 91 GLN A N 1
ATOM 727 C CA . GLN A 1 91 ? 15.098 8.426 -5.863 1.00 66.88 91 GLN A CA 1
ATOM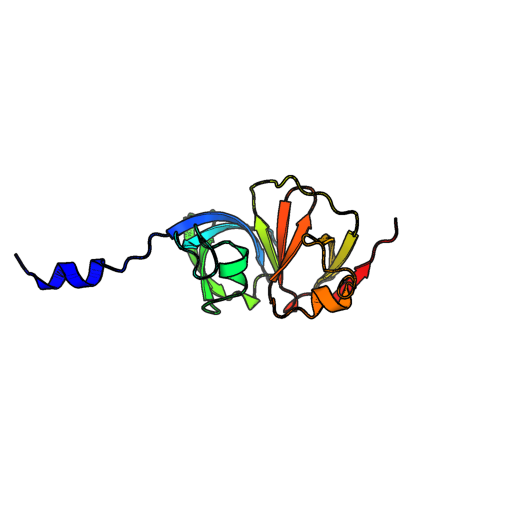 728 C C . GLN A 1 91 ? 15.659 7.039 -6.173 1.00 66.88 91 GLN A C 1
ATOM 730 O O . GLN A 1 91 ? 16.485 6.505 -5.431 1.00 66.88 91 GLN A O 1
ATOM 735 N N . THR A 1 92 ? 15.142 6.434 -7.233 1.00 72.06 92 THR A N 1
ATOM 736 C CA . THR A 1 92 ? 15.597 5.155 -7.775 1.00 72.06 92 THR A CA 1
ATOM 737 C C . THR A 1 92 ? 15.274 5.139 -9.257 1.00 72.06 92 THR A C 1
ATOM 739 O O . THR A 1 92 ? 14.178 5.530 -9.662 1.00 72.06 92 THR A O 1
ATOM 742 N N . ASP A 1 93 ? 16.225 4.675 -10.056 1.00 70.62 93 ASP A N 1
ATOM 743 C CA . ASP A 1 93 ? 16.149 4.766 -11.517 1.00 70.62 93 ASP A CA 1
ATOM 744 C C . ASP A 1 93 ? 15.489 3.523 -12.133 1.00 70.62 93 ASP A C 1
ATOM 746 O O . ASP A 1 93 ? 15.310 3.413 -13.343 1.00 70.62 93 ASP A O 1
ATOM 750 N N . ARG A 1 94 ? 15.103 2.554 -11.296 1.00 80.50 94 ARG A N 1
ATOM 751 C CA . ARG A 1 94 ? 14.510 1.289 -11.738 1.00 80.50 94 ARG A CA 1
ATOM 752 C C . ARG A 1 94 ? 13.004 1.398 -11.867 1.00 80.50 94 ARG A C 1
ATOM 754 O O . ARG A 1 94 ? 12.270 1.068 -10.934 1.00 80.50 94 ARG A O 1
ATOM 761 N N . LEU A 1 95 ? 12.574 1.856 -13.037 1.00 87.44 95 LEU A N 1
ATOM 762 C CA . LEU A 1 95 ? 11.173 1.999 -13.406 1.00 87.44 95 LEU A CA 1
ATOM 763 C C . LEU A 1 95 ? 10.579 0.672 -13.883 1.00 87.44 95 LEU A C 1
ATOM 765 O O . LEU A 1 95 ? 11.123 -0.017 -14.744 1.00 87.44 95 LEU A O 1
ATOM 769 N N . ILE A 1 96 ? 9.419 0.346 -13.328 1.00 90.69 96 ILE A N 1
ATOM 770 C CA . ILE A 1 96 ? 8.641 -0.843 -13.646 1.00 90.69 96 ILE A CA 1
ATOM 771 C C . ILE A 1 96 ? 7.217 -0.417 -13.968 1.00 90.69 96 ILE A C 1
ATOM 773 O O . ILE A 1 96 ? 6.595 0.355 -13.237 1.00 90.69 96 ILE A O 1
ATOM 777 N N . GLN A 1 97 ? 6.682 -0.958 -15.053 1.00 93.88 97 GLN A N 1
ATOM 778 C CA . GLN A 1 97 ? 5.276 -0.848 -15.391 1.00 93.88 97 GLN A CA 1
ATOM 779 C C . GLN A 1 97 ? 4.530 -2.079 -14.879 1.00 93.88 97 GLN A C 1
ATOM 781 O O . GLN A 1 97 ? 4.732 -3.193 -15.359 1.00 93.88 97 GLN A O 1
ATOM 786 N N . PHE A 1 98 ? 3.656 -1.876 -13.898 1.00 93.94 98 PHE A N 1
ATOM 787 C CA . PHE A 1 98 ? 2.750 -2.893 -13.376 1.00 93.94 98 PHE A CA 1
ATOM 788 C C . PHE A 1 98 ? 1.470 -2.911 -14.200 1.00 93.94 98 PHE A C 1
ATOM 790 O O . PHE A 1 98 ? 0.886 -1.860 -14.448 1.00 93.94 98 PHE A O 1
ATOM 797 N N . HIS A 1 99 ? 1.007 -4.098 -14.581 1.00 92.94 99 HIS A N 1
ATOM 798 C CA . HIS A 1 99 ? -0.273 -4.283 -15.261 1.00 92.94 99 HIS A CA 1
ATOM 799 C C . HIS A 1 99 ? -1.220 -5.076 -14.362 1.00 92.94 99 HIS A C 1
ATOM 801 O O . HIS A 1 99 ? -0.873 -6.173 -13.917 1.00 92.94 99 HIS A O 1
ATOM 807 N N . PHE A 1 100 ? -2.407 -4.529 -14.103 1.00 90.44 100 PHE A N 1
ATOM 808 C CA . PHE A 1 100 ? -3.446 -5.158 -13.281 1.00 90.44 100 PHE A CA 1
ATOM 809 C C . PHE A 1 100 ? -4.572 -5.762 -14.131 1.00 90.44 100 PHE A C 1
ATOM 811 O O . PHE A 1 100 ? -4.732 -5.434 -15.309 1.00 90.44 100 PHE A O 1
ATOM 818 N N . ASP A 1 101 ? -5.378 -6.619 -13.505 1.00 80.44 101 ASP A N 1
ATOM 819 C CA . ASP A 1 101 ? -6.649 -7.109 -14.053 1.00 80.44 101 ASP A CA 1
ATOM 820 C C . ASP A 1 101 ? -7.536 -5.912 -14.462 1.00 80.44 101 ASP A C 1
ATOM 822 O O . ASP A 1 101 ? -7.817 -5.043 -13.637 1.00 80.44 101 ASP A O 1
ATOM 826 N N . GLY A 1 102 ? -7.900 -5.813 -15.746 1.00 75.50 102 GLY A N 1
ATOM 827 C CA . GLY A 1 102 ? -8.571 -4.636 -16.326 1.00 75.50 102 GLY A CA 1
ATOM 828 C C . GLY A 1 102 ? -7.681 -3.657 -17.115 1.00 75.50 102 GLY A C 1
ATOM 829 O O . GLY A 1 102 ? -8.181 -2.622 -17.546 1.00 75.50 102 GLY A O 1
ATOM 830 N N . ASN A 1 103 ? -6.399 -3.978 -17.357 1.00 63.84 103 ASN A N 1
ATOM 831 C CA . ASN A 1 103 ? -5.461 -3.196 -18.191 1.00 63.84 103 ASN A CA 1
ATOM 832 C C . ASN A 1 103 ? -5.213 -1.747 -17.722 1.00 63.84 103 ASN A C 1
ATOM 834 O O . ASN A 1 103 ? -4.993 -0.859 -18.544 1.00 63.84 103 ASN A O 1
ATOM 838 N N . LEU A 1 104 ? -5.199 -1.487 -16.413 1.00 77.62 104 LEU A N 1
ATOM 839 C CA . LEU A 1 104 ? -4.695 -0.216 -15.882 1.00 77.62 104 LEU A CA 1
ATOM 840 C C . LEU A 1 104 ? -3.183 -0.339 -15.638 1.00 77.62 104 LEU A C 1
ATOM 842 O O . LEU A 1 104 ? -2.795 -1.000 -14.673 1.00 77.62 104 LEU A O 1
ATOM 846 N N . PRO A 1 105 ? -2.311 0.243 -16.479 1.00 85.31 105 PRO A N 1
ATOM 847 C CA . PRO A 1 105 ? -0.890 0.261 -16.185 1.00 85.31 105 PRO A CA 1
ATOM 848 C C . PRO A 1 105 ? -0.574 1.279 -15.082 1.00 85.31 105 PRO A C 1
ATOM 850 O O . PRO A 1 105 ? -1.103 2.390 -15.074 1.00 85.31 105 PRO A O 1
ATOM 853 N N . LEU A 1 106 ? 0.340 0.922 -14.182 1.00 90.81 106 LEU A N 1
ATOM 854 C CA . LEU A 1 106 ? 0.929 1.829 -13.199 1.00 90.81 106 LEU A CA 1
ATOM 855 C C . LEU A 1 106 ? 2.449 1.779 -13.324 1.00 90.81 106 LEU A C 1
ATOM 857 O O . LEU A 1 106 ? 3.066 0.754 -13.048 1.00 90.81 106 LEU A O 1
ATOM 861 N N . GLN A 1 107 ? 3.051 2.894 -13.721 1.00 91.81 107 GLN A N 1
ATOM 862 C CA . GLN A 1 107 ? 4.501 3.049 -13.739 1.00 91.81 107 GLN A CA 1
ATOM 863 C C . GLN A 1 107 ? 4.987 3.498 -12.361 1.00 91.81 107 GLN A C 1
ATOM 865 O O . GLN A 1 107 ? 4.566 4.544 -11.873 1.00 91.81 107 GLN A O 1
ATOM 870 N N . ALA A 1 108 ? 5.870 2.722 -11.742 1.00 90.69 108 ALA A N 1
ATOM 871 C CA . ALA A 1 108 ? 6.441 3.012 -10.432 1.00 90.69 108 ALA A CA 1
ATOM 872 C C . ALA A 1 108 ? 7.890 2.515 -10.350 1.00 90.69 108 ALA A C 1
ATOM 874 O O . ALA A 1 108 ? 8.298 1.642 -11.110 1.00 90.69 108 ALA A O 1
ATOM 875 N N . ALA A 1 109 ? 8.674 3.059 -9.427 1.00 87.75 109 ALA A N 1
ATOM 876 C CA . ALA A 1 109 ? 10.066 2.680 -9.227 1.00 87.75 109 ALA A CA 1
ATOM 877 C C . ALA A 1 109 ? 10.229 1.776 -7.989 1.00 87.75 109 ALA A C 1
ATOM 879 O O . ALA A 1 109 ? 9.506 1.941 -7.007 1.00 87.75 109 ALA A O 1
ATOM 880 N N . ILE A 1 110 ? 11.155 0.811 -7.989 1.00 83.00 110 ILE A N 1
ATOM 881 C CA . ILE A 1 110 ? 11.355 -0.066 -6.812 1.00 83.00 110 ILE A CA 1
ATOM 882 C C . ILE A 1 110 ? 11.874 0.755 -5.622 1.00 83.00 110 ILE A C 1
ATOM 884 O O . ILE A 1 110 ? 12.948 1.345 -5.701 1.00 83.00 110 ILE A O 1
ATOM 888 N N . PHE A 1 111 ? 11.150 0.745 -4.493 1.00 72.56 111 PHE A N 1
ATOM 889 C CA . PHE A 1 111 ? 11.493 1.563 -3.324 1.00 72.56 111 PHE A CA 1
ATOM 890 C C . PHE A 1 111 ? 12.753 1.084 -2.585 1.00 72.56 111 PHE A C 1
ATOM 892 O O . PHE A 1 111 ? 13.473 1.921 -2.048 1.00 72.56 111 PHE A O 1
ATOM 899 N N . GLU A 1 112 ? 13.056 -0.216 -2.517 1.00 67.31 112 GLU A N 1
ATOM 900 C CA . GLU A 1 112 ? 14.210 -0.739 -1.762 1.00 67.31 112 GLU A CA 1
ATOM 901 C C . GLU A 1 112 ? 15.405 -1.089 -2.668 1.00 67.31 112 GLU A C 1
ATOM 903 O O . GLU A 1 112 ? 15.221 -1.782 -3.671 1.00 67.31 112 GLU A O 1
ATOM 908 N N . PRO A 1 113 ? 16.642 -0.675 -2.318 1.00 54.78 113 PRO A N 1
ATOM 909 C CA . PRO A 1 113 ? 17.834 -1.241 -2.932 1.00 54.78 113 PRO A CA 1
ATOM 910 C C . PRO A 1 113 ? 17.955 -2.698 -2.473 1.00 54.78 113 PRO A C 1
ATOM 912 O O . PRO A 1 113 ? 18.289 -2.981 -1.323 1.00 54.78 113 PRO A O 1
ATOM 915 N N . LEU A 1 114 ? 17.627 -3.632 -3.359 1.00 56.44 114 LEU A N 1
ATOM 916 C CA . LEU A 1 114 ? 17.866 -5.051 -3.117 1.00 56.44 114 LEU A CA 1
ATOM 917 C C . LEU A 1 114 ? 19.389 -5.296 -3.102 1.00 56.44 114 LEU A C 1
ATOM 919 O O . LEU A 1 114 ? 20.094 -4.678 -3.905 1.00 56.44 114 LEU A O 1
ATOM 923 N N . PRO A 1 115 ? 19.914 -6.177 -2.226 1.00 54.03 115 PRO A N 1
ATOM 924 C CA . PRO A 1 115 ? 21.324 -6.571 -2.255 1.00 54.03 115 PRO A CA 1
ATOM 925 C C . PRO A 1 115 ? 21.744 -7.005 -3.669 1.00 54.03 115 PRO A C 1
ATOM 927 O O . PRO A 1 115 ? 20.917 -7.564 -4.389 1.00 54.03 115 PRO A O 1
ATOM 930 N N . GLU A 1 116 ? 23.008 -6.801 -4.062 1.00 48.59 116 GLU A N 1
ATOM 931 C CA . GLU A 1 116 ? 23.506 -6.985 -5.447 1.00 48.59 116 GLU A CA 1
ATOM 932 C C . GLU A 1 116 ? 23.104 -8.319 -6.114 1.00 48.59 116 GLU A C 1
ATOM 934 O O . GLU A 1 116 ? 22.936 -8.379 -7.330 1.00 48.59 116 GLU A O 1
ATOM 939 N N . HIS A 1 117 ? 22.875 -9.381 -5.333 1.00 46.38 117 HIS A N 1
ATOM 940 C CA . HIS A 1 117 ? 22.488 -10.711 -5.823 1.00 46.38 117 HIS A CA 1
ATOM 941 C C . HIS A 1 117 ? 20.972 -11.001 -5.835 1.00 46.38 117 HIS A C 1
ATOM 943 O O . HIS A 1 117 ? 20.562 -12.026 -6.372 1.00 46.38 117 HIS A O 1
ATOM 949 N N . TYR A 1 118 ? 20.145 -10.101 -5.294 1.00 50.66 118 TYR A N 1
ATOM 950 C CA . TYR A 1 118 ? 18.671 -10.152 -5.290 1.00 50.66 118 TYR A CA 1
ATOM 951 C C . TYR A 1 118 ? 18.050 -8.994 -6.080 1.00 50.66 118 TYR A C 1
ATOM 953 O O . TYR A 1 118 ? 16.867 -8.695 -5.952 1.00 50.66 118 TYR A O 1
ATOM 961 N N . GLY A 1 119 ? 18.852 -8.313 -6.899 1.00 63.38 119 GLY A N 1
ATOM 962 C CA . GLY A 1 119 ? 18.456 -7.113 -7.625 1.00 63.38 119 GLY A CA 1
ATOM 963 C C . GLY A 1 119 ? 17.514 -7.335 -8.807 1.00 63.38 119 GLY A C 1
ATOM 964 O O . GLY A 1 119 ? 17.311 -6.389 -9.561 1.00 63.38 119 GLY A O 1
ATOM 965 N N . ARG A 1 120 ? 16.973 -8.533 -9.045 1.00 78.12 120 ARG A N 1
ATOM 966 C CA . ARG A 1 120 ? 16.105 -8.772 -10.207 1.00 78.12 120 ARG A CA 1
ATOM 967 C C . ARG A 1 120 ? 14.656 -8.465 -9.856 1.00 78.12 120 ARG A C 1
ATOM 969 O O . ARG A 1 120 ? 14.190 -8.796 -8.767 1.00 78.12 120 ARG A O 1
ATOM 976 N N . THR A 1 121 ? 13.901 -7.935 -10.815 1.00 85.00 121 THR A N 1
ATOM 977 C CA . THR A 1 121 ? 12.456 -7.708 -10.656 1.00 85.00 121 THR A CA 1
ATOM 978 C C . THR A 1 121 ? 11.709 -8.981 -10.247 1.00 85.00 121 THR A C 1
ATOM 980 O O . THR A 1 121 ? 10.787 -8.927 -9.436 1.00 85.00 121 THR A O 1
ATOM 983 N N . ILE A 1 122 ? 12.143 -10.151 -10.728 1.00 88.44 122 ILE A N 1
ATOM 984 C CA . ILE A 1 122 ? 11.556 -11.435 -10.326 1.00 88.44 122 ILE A CA 1
ATOM 985 C C . ILE A 1 122 ? 11.753 -11.743 -8.833 1.00 88.44 122 ILE A C 1
ATOM 987 O O . ILE A 1 122 ? 10.843 -12.284 -8.210 1.00 88.44 122 ILE A O 1
ATOM 991 N N . ASP A 1 123 ? 12.895 -11.378 -8.245 1.00 87.25 123 ASP A N 1
ATOM 992 C CA . ASP A 1 123 ? 13.177 -11.616 -6.826 1.00 87.25 123 ASP A CA 1
ATOM 993 C C . ASP A 1 123 ? 12.322 -10.671 -5.958 1.00 87.25 123 ASP A C 1
ATOM 995 O O . ASP A 1 123 ? 11.721 -11.096 -4.970 1.00 87.25 123 ASP A O 1
ATOM 999 N N . PHE A 1 124 ? 12.169 -9.411 -6.387 1.00 87.50 124 PHE A N 1
ATOM 1000 C CA . PHE A 1 124 ? 11.269 -8.430 -5.767 1.00 87.50 124 PHE A CA 1
ATOM 1001 C C . PHE A 1 124 ? 9.810 -8.915 -5.728 1.00 87.50 124 PHE A C 1
ATOM 1003 O O . PHE A 1 124 ? 9.181 -8.939 -4.664 1.00 87.50 124 PHE A O 1
ATOM 1010 N N . LEU A 1 125 ? 9.282 -9.352 -6.877 1.00 90.75 125 LEU A N 1
ATOM 1011 C CA . LEU A 1 125 ? 7.908 -9.846 -7.005 1.00 90.75 125 LEU A CA 1
ATOM 1012 C C . LEU A 1 125 ? 7.652 -11.115 -6.179 1.00 90.75 125 LEU A C 1
ATOM 1014 O O . LEU A 1 125 ? 6.573 -11.283 -5.603 1.00 90.75 125 LEU A O 1
ATOM 1018 N N . ASN A 1 126 ? 8.648 -11.999 -6.090 1.00 91.25 126 ASN A N 1
ATOM 1019 C CA . ASN A 1 126 ? 8.550 -13.258 -5.350 1.00 91.25 126 ASN A CA 1
ATOM 1020 C C . ASN A 1 126 ? 8.969 -13.148 -3.878 1.00 91.25 126 ASN A C 1
ATOM 1022 O O . ASN A 1 126 ? 9.016 -14.162 -3.182 1.00 91.25 126 ASN A O 1
ATOM 1026 N N . SER A 1 127 ? 9.209 -11.937 -3.369 1.00 90.06 127 SER A N 1
ATOM 1027 C CA . SER A 1 127 ? 9.432 -11.719 -1.938 1.00 90.06 127 SER A CA 1
ATOM 1028 C C . SER A 1 127 ? 8.257 -12.243 -1.095 1.00 90.06 127 SER A C 1
ATOM 1030 O O . SER A 1 127 ? 7.126 -12.357 -1.567 1.00 90.06 127 SER A O 1
ATOM 1032 N N . GLY A 1 128 ? 8.480 -12.529 0.191 1.00 91.00 128 GLY A N 1
ATOM 1033 C CA . GLY A 1 128 ? 7.416 -12.997 1.096 1.00 91.00 128 GLY A CA 1
ATOM 1034 C C . GLY A 1 128 ? 6.284 -11.983 1.341 1.00 91.00 128 GLY A C 1
ATOM 1035 O O . GLY A 1 128 ? 5.269 -12.329 1.941 1.00 91.00 128 GLY A O 1
ATOM 1036 N N . ARG A 1 129 ? 6.432 -10.737 0.871 1.00 93.62 129 ARG A N 1
ATOM 1037 C CA . ARG A 1 129 ? 5.451 -9.658 1.040 1.00 93.62 129 ARG A CA 1
ATOM 1038 C C . ARG A 1 129 ? 4.276 -9.843 0.076 1.00 93.62 129 ARG A C 1
ATOM 1040 O O . ARG A 1 129 ? 4.449 -10.270 -1.064 1.00 93.62 129 ARG A O 1
ATOM 1047 N N . THR A 1 130 ? 3.068 -9.517 0.532 1.00 96.44 130 THR A N 1
ATOM 1048 C CA . THR A 1 130 ? 1.860 -9.437 -0.312 1.00 96.44 130 THR A CA 1
ATOM 1049 C C . THR A 1 130 ? 1.738 -8.062 -0.961 1.00 96.44 130 THR A C 1
ATOM 1051 O O . THR A 1 130 ? 1.382 -7.955 -2.131 1.00 96.44 130 THR A O 1
ATOM 1054 N N . PHE A 1 131 ? 2.043 -7.017 -0.200 1.00 97.00 131 PHE A N 1
ATOM 1055 C CA . PHE A 1 131 ? 2.050 -5.635 -0.643 1.00 97.00 131 PHE A CA 1
ATOM 1056 C C . PHE A 1 131 ? 3.493 -5.178 -0.838 1.00 97.00 131 PHE A C 1
ATOM 1058 O O . PHE A 1 131 ? 4.257 -5.095 0.124 1.00 97.00 131 PHE A O 1
ATOM 1065 N N . LEU A 1 132 ? 3.854 -4.911 -2.088 1.00 94.81 132 LEU A N 1
ATOM 1066 C CA . LEU A 1 132 ? 5.193 -4.535 -2.516 1.00 94.81 132 LEU A CA 1
ATOM 1067 C C . LEU A 1 132 ? 5.358 -3.009 -2.450 1.00 94.81 132 LEU A C 1
ATOM 1069 O O . LEU A 1 132 ? 4.577 -2.306 -3.101 1.00 94.81 132 LEU A O 1
ATOM 1073 N N . PRO A 1 133 ? 6.340 -2.479 -1.698 1.00 93.69 133 PRO A N 1
ATOM 1074 C CA . PRO A 1 133 ? 6.592 -1.046 -1.650 1.00 93.69 133 PRO A CA 1
ATOM 1075 C C . PRO A 1 133 ? 7.289 -0.566 -2.929 1.00 93.69 133 PRO A C 1
ATOM 1077 O O . PRO A 1 133 ? 8.342 -1.069 -3.325 1.00 93.69 133 PRO A O 1
ATOM 1080 N N . VAL A 1 134 ? 6.713 0.450 -3.560 1.00 92.88 134 VAL A N 1
ATOM 1081 C CA . VAL A 1 134 ? 7.230 1.130 -4.751 1.00 92.88 134 VAL A CA 1
ATOM 1082 C C . VAL A 1 134 ? 7.096 2.647 -4.598 1.00 92.88 134 VAL A C 1
ATOM 1084 O O . VAL A 1 134 ? 6.404 3.147 -3.710 1.00 92.88 134 VAL A O 1
ATOM 1087 N N . LEU A 1 135 ? 7.766 3.388 -5.471 1.00 92.06 135 LEU A N 1
ATOM 1088 C CA . LEU A 1 135 ? 7.707 4.839 -5.587 1.00 92.06 135 LEU A CA 1
ATOM 1089 C C . LEU A 1 135 ? 6.881 5.252 -6.795 1.00 92.06 135 LEU A C 1
ATOM 1091 O O . LEU A 1 135 ? 7.166 4.843 -7.916 1.00 92.06 135 LEU A O 1
ATOM 1095 N N . TYR A 1 136 ? 5.902 6.118 -6.578 1.00 90.31 136 TYR A N 1
ATOM 1096 C CA . TYR A 1 136 ? 5.159 6.784 -7.639 1.00 90.31 136 TYR A CA 1
ATOM 1097 C C . TYR A 1 136 ? 5.385 8.290 -7.527 1.00 90.31 136 TYR A C 1
ATOM 1099 O O . TYR A 1 136 ? 4.814 8.960 -6.660 1.00 90.31 136 TYR A O 1
ATOM 1107 N N . GLY A 1 137 ? 6.285 8.811 -8.363 1.00 88.81 137 GLY A N 1
ATOM 1108 C CA . GLY A 1 137 ? 6.858 10.137 -8.149 1.00 88.81 137 GLY A CA 1
ATOM 1109 C C . GLY A 1 137 ? 7.576 10.183 -6.799 1.00 88.81 137 GLY A C 1
ATOM 1110 O O . GLY A 1 137 ? 8.495 9.406 -6.560 1.00 88.81 137 GLY A O 1
ATOM 1111 N N . THR A 1 138 ? 7.124 11.056 -5.900 1.00 90.44 138 THR A N 1
ATOM 1112 C CA . THR A 1 138 ? 7.661 11.199 -4.537 1.00 90.44 138 THR A CA 1
ATOM 1113 C C . THR A 1 138 ? 6.846 10.457 -3.480 1.00 90.44 138 THR A C 1
ATOM 1115 O O . THR A 1 138 ? 7.130 10.586 -2.295 1.00 90.44 138 THR A O 1
ATOM 1118 N N . TYR A 1 139 ? 5.823 9.690 -3.861 1.00 93.50 139 TYR A N 1
ATOM 1119 C CA . TYR A 1 139 ? 4.945 9.012 -2.908 1.00 93.50 139 TYR A CA 1
ATOM 1120 C C . TYR A 1 139 ? 5.267 7.530 -2.806 1.00 93.50 139 TYR A C 1
ATOM 1122 O O . TYR A 1 139 ? 5.500 6.859 -3.815 1.00 93.50 139 TYR A O 1
ATOM 1130 N N . ARG A 1 140 ? 5.201 6.996 -1.585 1.00 94.38 140 ARG A N 1
ATOM 1131 C CA . ARG A 1 140 ? 5.241 5.552 -1.368 1.00 94.38 140 ARG A CA 1
ATOM 1132 C C . ARG A 1 140 ? 3.884 4.940 -1.707 1.00 94.38 140 ARG A C 1
ATOM 1134 O O . ARG A 1 140 ? 2.848 5.375 -1.202 1.00 94.38 140 ARG A O 1
ATOM 1141 N N . ILE A 1 141 ? 3.904 3.915 -2.551 1.00 95.19 141 ILE A N 1
ATOM 1142 C CA . ILE A 1 141 ? 2.742 3.089 -2.878 1.00 95.19 141 ILE A CA 1
ATOM 1143 C C . ILE A 1 141 ? 3.041 1.637 -2.515 1.00 95.19 141 ILE A C 1
ATOM 1145 O O . ILE A 1 141 ? 4.147 1.147 -2.706 1.00 95.19 141 ILE A O 1
ATOM 1149 N N . TYR A 1 142 ? 2.034 0.940 -2.011 1.00 96.50 142 TYR A N 1
ATOM 1150 C CA . TYR A 1 142 ? 2.058 -0.473 -1.678 1.00 96.50 142 TYR A CA 1
ATOM 1151 C C . TYR A 1 142 ? 1.146 -1.231 -2.637 1.00 96.50 142 TYR A C 1
ATOM 1153 O O . TYR A 1 142 ? -0.079 -1.146 -2.525 1.00 96.50 142 TYR A O 1
ATOM 1161 N N . ILE A 1 143 ? 1.730 -1.959 -3.587 1.00 95.88 143 ILE A N 1
ATOM 1162 C CA . ILE A 1 143 ? 0.994 -2.706 -4.613 1.00 95.88 143 ILE A CA 1
ATOM 1163 C C . ILE A 1 143 ? 0.715 -4.126 -4.127 1.00 95.88 143 ILE A C 1
ATOM 1165 O O . ILE A 1 143 ? 1.642 -4.863 -3.802 1.00 95.88 143 ILE A O 1
ATOM 1169 N N . ASN A 1 144 ? -0.547 -4.554 -4.130 1.00 95.69 144 ASN A N 1
ATOM 1170 C CA . ASN A 1 144 ? -0.897 -5.942 -3.841 1.00 95.69 144 ASN A CA 1
ATOM 1171 C C . ASN A 1 144 ? -0.524 -6.840 -5.026 1.00 95.69 144 ASN A C 1
ATOM 1173 O O . ASN A 1 144 ? -1.200 -6.835 -6.059 1.00 95.69 144 ASN A O 1
ATOM 1177 N N . LYS A 1 145 ? 0.523 -7.654 -4.868 1.00 94.94 145 LYS A N 1
ATOM 1178 C CA . LYS A 1 145 ? 1.060 -8.486 -5.953 1.00 94.94 145 LYS A CA 1
ATOM 1179 C C . LYS A 1 145 ? 0.073 -9.525 -6.485 1.00 94.94 145 LYS A C 1
ATOM 1181 O O . LYS A 1 145 ? 0.192 -9.932 -7.631 1.00 94.94 145 LYS A O 1
ATOM 1186 N N . ASN A 1 146 ? -0.932 -9.914 -5.696 1.00 94.25 146 ASN A N 1
ATOM 1187 C CA . ASN A 1 146 ? -1.957 -10.865 -6.142 1.00 94.25 146 ASN A CA 1
ATOM 1188 C C . ASN A 1 146 ? -2.903 -10.277 -7.203 1.00 94.25 146 ASN A C 1
ATOM 1190 O O . ASN A 1 146 ? -3.652 -11.025 -7.823 1.00 94.25 146 ASN A O 1
ATOM 1194 N N . ASN A 1 147 ? -2.898 -8.952 -7.388 1.00 92.81 147 ASN A N 1
ATOM 1195 C CA . ASN A 1 147 ? -3.664 -8.273 -8.434 1.00 92.81 147 ASN A CA 1
ATOM 1196 C C . ASN A 1 147 ? -2.811 -7.940 -9.673 1.00 92.81 147 ASN A C 1
ATOM 1198 O O . ASN A 1 147 ? -3.354 -7.443 -10.659 1.00 92.81 147 ASN A O 1
ATOM 1202 N N . VAL A 1 148 ? -1.498 -8.197 -9.636 1.00 93.50 148 VAL A N 1
ATOM 1203 C CA . VAL A 1 148 ? -0.573 -7.945 -10.750 1.00 93.50 148 VAL A CA 1
ATOM 1204 C C . VAL A 1 148 ? -0.622 -9.120 -11.727 1.00 93.50 148 VAL A C 1
ATOM 1206 O O . VAL A 1 148 ? -0.424 -10.266 -11.337 1.00 93.50 148 VAL A O 1
ATOM 1209 N N . VAL A 1 149 ? -0.861 -8.827 -13.005 1.00 93.69 149 VAL A N 1
ATOM 1210 C CA . VAL A 1 149 ? -0.899 -9.811 -14.100 1.00 93.69 149 VAL A CA 1
ATOM 1211 C C . VAL A 1 149 ? 0.479 -9.972 -14.737 1.00 93.69 149 VAL A C 1
ATOM 1213 O O . VAL A 1 149 ? 0.922 -11.089 -14.995 1.00 93.69 149 VAL A O 1
ATOM 1216 N N . LYS A 1 150 ? 1.166 -8.855 -14.992 1.00 92.94 150 LYS A N 1
ATOM 1217 C CA . LYS A 1 150 ? 2.531 -8.827 -15.529 1.00 92.94 150 LYS A CA 1
ATOM 1218 C C . LYS A 1 150 ? 3.251 -7.551 -15.105 1.00 92.94 150 LYS A C 1
ATOM 1220 O O . LYS A 1 150 ? 2.614 -6.569 -14.717 1.00 92.94 150 LYS A O 1
ATOM 1225 N N . VAL A 1 151 ? 4.572 -7.567 -15.236 1.00 92.88 151 VAL A N 1
ATOM 1226 C CA . VAL A 1 151 ? 5.411 -6.374 -15.116 1.00 92.88 151 VAL A CA 1
ATOM 1227 C C . VAL A 1 151 ? 6.330 -6.247 -16.320 1.00 92.88 151 VAL A C 1
ATOM 1229 O O . VAL A 1 151 ? 6.725 -7.255 -16.904 1.00 92.88 151 VAL A O 1
ATOM 1232 N N . GLU A 1 152 ? 6.683 -5.015 -16.662 1.00 91.88 152 GLU A N 1
ATOM 1233 C CA . GLU A 1 152 ? 7.653 -4.688 -17.707 1.00 91.88 152 GLU A CA 1
ATOM 1234 C C . GLU A 1 152 ? 8.695 -3.733 -17.116 1.00 91.88 152 GLU A C 1
ATOM 1236 O O . GLU A 1 152 ? 8.340 -2.706 -16.535 1.00 91.88 152 GLU A O 1
ATOM 1241 N N . GLU A 1 153 ? 9.977 -4.085 -17.217 1.00 88.94 153 GLU A N 1
ATOM 1242 C CA . GLU A 1 153 ? 11.060 -3.157 -16.882 1.00 88.94 153 GLU A CA 1
ATOM 1243 C C . GLU A 1 153 ? 11.150 -2.108 -17.989 1.00 88.94 153 GLU A C 1
ATOM 1245 O O . GLU A 1 153 ? 11.274 -2.446 -19.168 1.00 88.94 153 GLU A O 1
ATOM 1250 N N . LEU A 1 154 ? 11.075 -0.834 -17.613 1.00 84.12 154 LEU A N 1
ATOM 1251 C CA . LEU A 1 154 ? 11.216 0.256 -18.564 1.00 84.12 154 LEU A CA 1
ATOM 1252 C C . LEU A 1 154 ? 12.700 0.587 -18.673 1.00 84.12 154 LEU A C 1
ATOM 1254 O O . LEU A 1 154 ? 13.302 1.117 -17.740 1.00 84.12 154 LEU A O 1
ATOM 1258 N N . SER A 1 155 ? 13.300 0.232 -19.807 1.00 67.19 155 SER A N 1
ATOM 1259 C CA . SER A 1 155 ? 14.648 0.683 -20.144 1.00 67.19 155 SER A CA 1
ATOM 1260 C C . SER A 1 155 ? 14.634 2.204 -20.302 1.00 67.19 155 SER A C 1
ATOM 1262 O O . SER A 1 155 ? 13.748 2.743 -20.968 1.00 67.19 155 SER A O 1
ATOM 1264 N N . SER A 1 156 ? 15.586 2.880 -19.658 1.00 56.56 156 SER A N 1
ATOM 1265 C CA . SER A 1 156 ? 15.912 4.276 -19.974 1.00 56.56 156 SER A CA 1
ATOM 1266 C C . SER A 1 156 ? 16.689 4.352 -21.282 1.00 56.56 156 SER A C 1
ATOM 1268 O O . SER A 1 156 ? 17.475 3.409 -21.533 1.00 56.56 156 SER A O 1
#